Protein AF-A0A661HUB1-F1 (afdb_monomer_lite)

Structure (mmCIF, N/CA/C/O backbone):
data_AF-A0A661HUB1-F1
#
_entry.id   AF-A0A661HUB1-F1
#
loop_
_atom_site.group_PDB
_atom_site.id
_atom_site.type_symbol
_atom_site.label_atom_id
_atom_site.label_alt_id
_atom_site.label_comp_id
_atom_site.label_asym_id
_atom_site.label_entity_id
_atom_site.label_seq_id
_atom_site.pdbx_PDB_ins_code
_atom_site.Cartn_x
_atom_site.Cartn_y
_atom_site.Cartn_z
_atom_site.occupancy
_atom_site.B_iso_or_equiv
_atom_site.auth_seq_id
_atom_site.auth_comp_id
_atom_site.auth_asym_id
_atom_site.auth_atom_id
_atom_site.pdbx_PDB_model_num
ATOM 1 N N . MET A 1 1 ? 47.640 15.293 -32.670 1.00 51.94 1 MET A N 1
ATOM 2 C CA . MET A 1 1 ? 46.367 15.152 -31.937 1.00 51.94 1 MET A CA 1
ATOM 3 C C . MET A 1 1 ? 45.343 14.735 -32.969 1.00 51.94 1 MET A C 1
ATOM 5 O O . MET A 1 1 ? 45.153 15.484 -33.918 1.00 51.94 1 MET A O 1
ATOM 9 N N . GLU A 1 2 ? 44.813 13.517 -32.878 1.00 60.69 2 GLU A N 1
ATOM 10 C CA . GLU A 1 2 ? 43.746 13.069 -33.779 1.00 60.69 2 GLU A CA 1
ATOM 11 C C . GLU A 1 2 ? 42.494 13.904 -33.498 1.00 60.69 2 GLU A C 1
ATOM 13 O O . GLU A 1 2 ? 42.004 13.945 -32.371 1.00 60.69 2 GLU A O 1
ATOM 18 N N . ASN A 1 3 ? 42.029 14.636 -34.510 1.00 70.19 3 ASN A N 1
ATOM 19 C CA . ASN A 1 3 ? 40.760 15.345 -34.442 1.00 70.19 3 ASN A CA 1
ATOM 20 C C . ASN A 1 3 ? 39.656 14.318 -34.679 1.00 70.19 3 ASN A C 1
ATOM 22 O O . ASN A 1 3 ? 39.442 13.901 -35.815 1.00 70.19 3 ASN A O 1
ATOM 26 N N . ILE A 1 4 ? 38.980 13.910 -33.607 1.00 78.94 4 ILE A N 1
ATOM 27 C CA . ILE A 1 4 ? 37.770 13.092 -33.706 1.00 78.94 4 ILE A CA 1
ATOM 28 C C . ILE A 1 4 ? 36.726 13.884 -34.502 1.00 78.94 4 ILE A C 1
ATOM 30 O O . ILE A 1 4 ? 36.465 15.057 -34.213 1.00 78.94 4 ILE A O 1
ATOM 34 N N . SER A 1 5 ? 36.147 13.249 -35.521 1.00 88.31 5 SER A N 1
ATOM 35 C CA . SER A 1 5 ? 35.094 13.855 -36.338 1.00 88.31 5 SER A CA 1
ATOM 36 C C . SER A 1 5 ? 33.859 14.145 -35.484 1.00 88.31 5 SER A C 1
ATOM 38 O O . SER A 1 5 ? 33.493 13.366 -34.604 1.00 88.31 5 SER A O 1
ATOM 40 N N . VAL A 1 6 ? 33.151 15.237 -35.783 1.00 84.88 6 VAL A N 1
ATOM 41 C CA . VAL A 1 6 ? 31.856 15.545 -35.149 1.00 84.88 6 VAL A CA 1
ATOM 42 C C . VAL A 1 6 ? 30.890 14.364 -35.284 1.00 84.88 6 VAL A C 1
ATOM 44 O O . VAL A 1 6 ? 30.126 14.087 -34.367 1.00 84.88 6 VAL A O 1
ATOM 47 N N . GLU A 1 7 ? 30.949 13.628 -36.391 1.00 86.00 7 GLU A N 1
ATOM 48 C CA . GLU A 1 7 ? 30.103 12.455 -36.636 1.00 86.00 7 GLU A CA 1
ATOM 49 C C . GLU A 1 7 ? 30.389 11.313 -35.659 1.00 86.00 7 GLU A C 1
ATOM 51 O O . GLU A 1 7 ? 29.473 10.637 -35.192 1.00 86.00 7 GLU A O 1
ATOM 56 N N . GLU A 1 8 ? 31.655 11.142 -35.302 1.00 88.00 8 GLU A N 1
ATOM 57 C CA . GLU A 1 8 ? 32.132 10.103 -34.400 1.00 88.00 8 GLU A CA 1
ATOM 58 C C . GLU A 1 8 ? 31.772 10.448 -32.949 1.00 88.00 8 GLU A C 1
ATOM 60 O O . GLU A 1 8 ? 31.229 9.608 -32.233 1.00 88.00 8 GLU A O 1
ATOM 65 N N . ILE A 1 9 ? 31.893 11.728 -32.570 1.00 88.88 9 ILE A N 1
ATOM 66 C CA . ILE A 1 9 ? 31.362 12.258 -31.300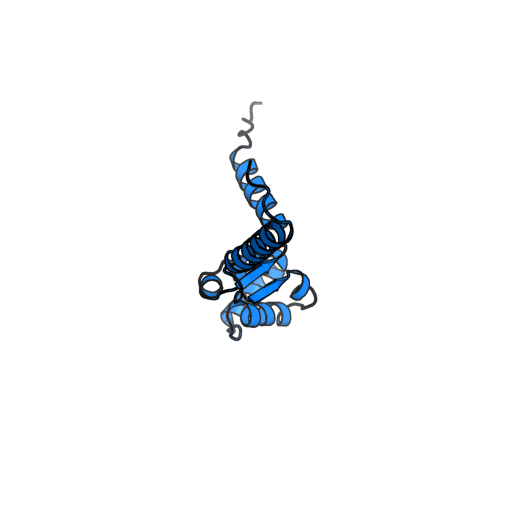 1.00 88.88 9 ILE A CA 1
ATOM 67 C C . ILE A 1 9 ? 29.847 12.033 -31.213 1.00 88.88 9 ILE A C 1
ATOM 69 O O . ILE A 1 9 ? 29.333 11.564 -30.198 1.00 88.88 9 ILE A O 1
ATOM 73 N N . MET A 1 10 ? 29.112 12.348 -32.281 1.00 85.00 10 MET A N 1
ATOM 74 C CA . MET A 1 10 ? 27.656 12.199 -32.316 1.00 85.00 10 MET A CA 1
ATOM 75 C C . MET A 1 10 ? 27.214 10.735 -32.248 1.00 85.00 10 MET A C 1
ATOM 77 O O . MET A 1 10 ? 26.191 10.428 -31.629 1.00 85.00 10 MET A O 1
ATOM 81 N N . SER A 1 11 ? 27.972 9.834 -32.872 1.00 83.50 11 SER A N 1
ATOM 82 C CA . SER A 1 11 ? 27.748 8.392 -32.793 1.00 83.50 11 SER A CA 1
ATOM 83 C C . SER A 1 11 ? 27.962 7.883 -31.367 1.00 83.50 11 SER A C 1
ATOM 85 O O . SER A 1 11 ? 27.096 7.201 -30.815 1.00 83.50 11 SER A O 1
ATOM 87 N N . GLU A 1 12 ? 29.048 8.306 -30.719 1.00 85.62 12 GLU A N 1
ATOM 88 C CA . GLU A 1 12 ? 29.388 7.889 -29.358 1.00 85.62 12 GLU A CA 1
ATOM 89 C C . GLU A 1 12 ? 28.375 8.396 -28.322 1.00 85.62 12 GLU A C 1
ATOM 91 O O . GLU A 1 12 ? 27.956 7.659 -27.423 1.00 85.62 12 GLU A O 1
ATOM 96 N N . ILE A 1 13 ? 27.885 9.629 -28.493 1.00 84.62 13 ILE A N 1
ATOM 97 C CA . ILE A 1 13 ? 26.809 10.193 -27.669 1.00 84.62 13 ILE A CA 1
ATOM 98 C C . ILE A 1 13 ? 25.513 9.396 -27.856 1.00 84.62 13 ILE A C 1
ATOM 100 O O . ILE A 1 13 ? 24.877 9.019 -26.869 1.00 84.62 13 ILE A O 1
ATOM 104 N N . LYS A 1 14 ? 25.113 9.098 -29.101 1.00 78.69 14 LYS A N 1
ATOM 105 C CA . LYS A 1 14 ? 23.905 8.299 -29.376 1.00 78.69 14 LYS A CA 1
ATOM 106 C C . LYS A 1 14 ? 23.993 6.904 -28.760 1.00 78.69 14 LYS A C 1
ATOM 108 O O . LYS A 1 14 ? 23.020 6.451 -28.155 1.00 78.69 14 LYS A O 1
ATOM 113 N N . ASN A 1 15 ? 25.146 6.248 -28.873 1.00 76.88 15 ASN A N 1
ATOM 114 C CA . ASN A 1 15 ? 25.378 4.927 -28.292 1.00 76.88 15 ASN A CA 1
ATOM 115 C C . ASN A 1 15 ? 25.358 4.974 -26.761 1.00 76.88 15 ASN A C 1
ATOM 117 O O . ASN A 1 15 ? 24.715 4.137 -26.134 1.00 76.88 15 ASN A O 1
ATOM 121 N N . SER A 1 16 ? 25.958 5.997 -26.154 1.00 72.19 16 SER A N 1
ATOM 122 C CA . SER A 1 16 ? 25.942 6.192 -24.700 1.00 72.19 16 SER A CA 1
ATOM 123 C C . SER A 1 16 ? 24.533 6.453 -24.153 1.00 72.19 16 SER A C 1
ATOM 125 O O . SER A 1 16 ? 24.163 5.902 -23.119 1.00 72.19 16 SER A O 1
ATOM 127 N N . ILE A 1 17 ? 23.707 7.240 -24.856 1.00 71.00 17 ILE A N 1
ATOM 128 C CA . ILE A 1 17 ? 22.299 7.480 -24.487 1.00 71.00 17 ILE A CA 1
ATOM 129 C C . ILE A 1 17 ? 21.468 6.195 -24.613 1.00 71.00 17 ILE A C 1
ATOM 131 O O . ILE A 1 17 ? 20.649 5.897 -23.737 1.00 71.00 17 ILE A O 1
ATOM 135 N N . ARG A 1 18 ? 21.689 5.414 -25.677 1.00 63.56 18 ARG A N 1
ATOM 136 C CA . ARG A 1 18 ? 21.031 4.117 -25.886 1.00 63.56 18 ARG A CA 1
ATOM 137 C C . ARG A 1 18 ? 21.399 3.124 -24.779 1.00 63.56 18 ARG A C 1
ATOM 139 O O . ARG A 1 18 ? 20.505 2.587 -24.136 1.00 63.56 18 ARG A O 1
ATOM 146 N N . ASN A 1 19 ? 22.687 2.988 -24.476 1.00 60.03 19 ASN A N 1
ATOM 147 C CA . ASN A 1 19 ? 23.187 2.105 -23.421 1.00 60.03 19 ASN A CA 1
ATOM 148 C C . ASN A 1 19 ? 22.739 2.553 -22.016 1.00 60.03 19 ASN A C 1
ATOM 150 O O . ASN A 1 19 ? 22.462 1.714 -21.164 1.00 60.03 19 ASN A O 1
ATOM 154 N N . ASN A 1 20 ? 22.593 3.859 -21.761 1.00 55.59 20 ASN A N 1
ATOM 155 C CA . ASN A 1 20 ? 21.994 4.354 -20.514 1.00 55.59 20 ASN A CA 1
ATOM 156 C C . ASN A 1 20 ? 20.487 4.084 -20.425 1.00 55.59 20 ASN A C 1
ATOM 158 O O . ASN A 1 20 ? 19.986 3.833 -19.333 1.00 55.59 20 ASN A O 1
ATOM 162 N N . SER A 1 21 ? 19.770 4.083 -21.551 1.00 52.34 21 SER A N 1
ATOM 163 C CA . SER A 1 21 ? 18.360 3.664 -21.592 1.00 52.34 21 SER A CA 1
ATOM 164 C C . SER A 1 21 ? 18.192 2.162 -21.335 1.00 52.34 21 SER A C 1
ATOM 166 O O . SER A 1 21 ? 17.146 1.748 -20.840 1.00 52.34 21 SER A O 1
ATOM 168 N N . ASP A 1 22 ? 19.218 1.360 -21.631 1.00 48.97 22 ASP A N 1
ATOM 169 C CA . ASP A 1 22 ? 19.262 -0.075 -21.332 1.00 48.97 22 ASP A CA 1
ATOM 170 C C . ASP A 1 22 ? 19.774 -0.369 -19.904 1.00 48.97 22 ASP A C 1
ATOM 172 O O . ASP A 1 22 ? 19.364 -1.364 -19.316 1.00 48.97 22 ASP A O 1
ATOM 176 N N . ASN A 1 23 ? 20.558 0.529 -19.283 1.00 47.19 23 ASN A N 1
ATOM 177 C CA . ASN A 1 23 ? 20.873 0.503 -17.839 1.00 47.19 23 ASN A CA 1
ATOM 178 C C . ASN A 1 23 ? 19.720 0.993 -16.942 1.00 47.19 23 ASN A C 1
ATOM 180 O O . ASN A 1 23 ? 19.758 0.799 -15.726 1.00 47.19 23 ASN A O 1
ATOM 184 N N . ILE A 1 24 ? 18.653 1.559 -17.517 1.00 52.22 24 ILE A N 1
ATOM 185 C CA . ILE A 1 24 ? 17.342 1.634 -16.860 1.00 52.22 24 ILE A CA 1
ATOM 186 C C . ILE A 1 24 ? 16.661 0.275 -17.069 1.00 52.22 24 ILE A C 1
ATOM 188 O O . ILE A 1 24 ? 15.679 0.134 -17.799 1.00 52.22 24 ILE A O 1
ATOM 192 N N . VAL A 1 25 ? 17.226 -0.762 -16.446 1.00 46.78 25 VAL A N 1
ATOM 193 C CA . VAL A 1 25 ? 16.629 -2.099 -16.362 1.00 46.78 25 VAL A CA 1
ATOM 194 C C . VAL A 1 25 ? 15.434 -2.015 -15.415 1.00 46.78 25 VAL A C 1
ATOM 196 O O . VAL A 1 25 ? 15.513 -2.376 -14.245 1.00 46.78 25 VAL A O 1
ATOM 199 N N . ASP A 1 26 ? 14.341 -1.435 -15.900 1.00 53.72 26 ASP A N 1
ATOM 200 C CA . ASP A 1 26 ? 13.050 -1.456 -15.212 1.00 53.72 26 ASP A CA 1
ATOM 201 C C . ASP A 1 26 ? 11.867 -1.277 -16.173 1.00 53.72 26 ASP A C 1
ATOM 203 O O . ASP A 1 26 ? 10.806 -0.788 -15.791 1.00 53.72 26 ASP A O 1
ATOM 207 N N . LYS A 1 27 ? 12.043 -1.651 -17.449 1.00 53.00 27 LYS A N 1
ATOM 208 C CA . LYS A 1 27 ? 11.024 -1.478 -18.503 1.00 53.00 27 LYS A CA 1
ATOM 209 C C . LYS A 1 27 ? 9.718 -2.250 -18.253 1.00 53.00 27 LYS A C 1
ATOM 211 O O . LYS A 1 27 ? 8.738 -1.971 -18.932 1.00 53.00 27 LYS A O 1
ATOM 216 N N . GLU A 1 28 ? 9.681 -3.170 -17.288 1.00 62.69 28 GLU A N 1
ATOM 217 C CA . GLU A 1 28 ? 8.510 -4.011 -16.993 1.00 62.69 28 GLU A CA 1
ATOM 218 C C . GLU A 1 28 ? 7.880 -3.768 -15.613 1.00 62.69 28 GLU A C 1
ATOM 220 O O . GLU A 1 28 ? 6.912 -4.446 -15.264 1.00 62.69 28 GLU A O 1
ATOM 225 N N . ARG A 1 29 ? 8.391 -2.830 -14.799 1.00 71.62 29 ARG A N 1
ATOM 226 C CA . ARG A 1 29 ? 7.720 -2.523 -13.528 1.00 71.62 29 ARG A CA 1
ATOM 227 C C . ARG A 1 29 ? 6.422 -1.781 -13.783 1.00 71.62 29 ARG A C 1
ATOM 229 O O . ARG A 1 29 ? 6.414 -0.728 -14.419 1.00 71.62 29 ARG A O 1
ATOM 236 N N . ILE A 1 30 ? 5.334 -2.300 -13.221 1.00 82.50 30 ILE A N 1
ATOM 237 C CA . ILE A 1 30 ? 4.063 -1.582 -13.223 1.00 82.50 30 ILE A CA 1
ATOM 238 C C . ILE A 1 30 ? 4.214 -0.397 -12.278 1.00 82.50 30 ILE A C 1
ATOM 240 O O . ILE A 1 30 ? 4.524 -0.557 -11.093 1.00 82.50 30 ILE A O 1
ATOM 244 N N . LEU A 1 31 ? 4.034 0.793 -12.834 1.00 85.62 31 LEU A N 1
ATOM 245 C CA . LEU A 1 31 ? 4.207 2.047 -12.134 1.00 85.62 31 LEU A CA 1
ATOM 246 C C . LEU A 1 31 ? 2.853 2.535 -11.640 1.00 85.62 31 LEU A C 1
ATOM 248 O O . LEU A 1 31 ? 1.960 2.772 -12.448 1.00 85.62 31 LEU A O 1
ATOM 252 N N . TYR A 1 32 ? 2.738 2.721 -10.331 1.00 88.75 32 TYR A N 1
ATOM 253 C CA . TYR A 1 32 ? 1.584 3.370 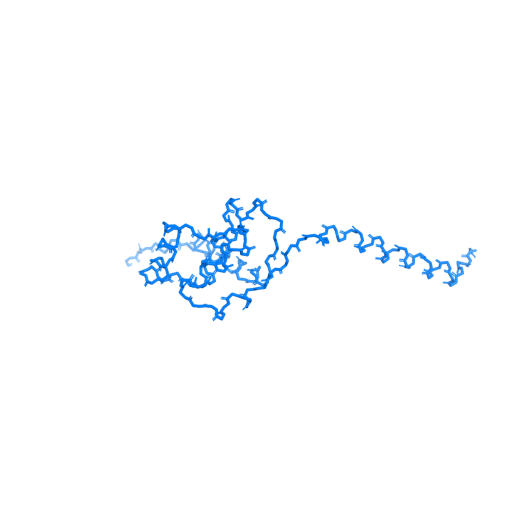-9.727 1.00 88.75 32 TYR A CA 1
ATOM 254 C C . TYR A 1 32 ? 1.994 4.660 -9.044 1.00 88.75 32 TYR A C 1
ATOM 256 O O . TYR A 1 32 ? 3.110 4.810 -8.531 1.00 88.75 32 TYR A O 1
ATOM 264 N N . HIS A 1 33 ? 1.061 5.589 -9.009 1.00 88.38 33 HIS A N 1
ATOM 265 C CA . HIS A 1 33 ? 1.162 6.839 -8.305 1.00 88.38 33 HIS A CA 1
ATOM 266 C C . HIS A 1 33 ? 0.180 6.845 -7.128 1.00 88.38 33 HIS A C 1
ATOM 268 O O . HIS A 1 33 ? -0.889 6.255 -7.196 1.00 88.38 33 HIS A O 1
ATOM 274 N N . ILE A 1 34 ? 0.527 7.493 -6.010 1.00 87.12 34 ILE A N 1
ATOM 275 C CA . ILE A 1 34 ? -0.352 7.487 -4.823 1.00 87.12 34 ILE A CA 1
ATOM 276 C C . ILE A 1 34 ? -1.731 8.073 -5.109 1.00 87.12 34 ILE A C 1
ATOM 278 O O . ILE A 1 34 ? -2.726 7.528 -4.643 1.00 87.12 34 ILE A O 1
ATOM 282 N N . ASP A 1 35 ? -1.766 9.126 -5.922 1.00 88.31 35 ASP A N 1
ATOM 283 C CA . ASP A 1 35 ? -2.996 9.805 -6.322 1.00 88.31 35 ASP A CA 1
ATOM 284 C C . ASP A 1 35 ? -3.935 8.880 -7.125 1.00 88.31 35 ASP A C 1
ATOM 286 O O . ASP A 1 35 ? -5.140 9.080 -7.046 1.00 88.31 35 ASP A O 1
ATOM 290 N N . ASP A 1 36 ? -3.431 7.809 -7.762 1.00 89.62 36 ASP A N 1
ATOM 291 C CA . ASP A 1 36 ? -4.260 6.818 -8.478 1.00 89.62 36 ASP A CA 1
ATOM 292 C C . ASP A 1 36 ? -5.262 6.109 -7.551 1.00 89.62 36 ASP A C 1
ATOM 294 O O . ASP A 1 36 ? -6.224 5.506 -8.019 1.00 89.62 36 ASP A O 1
ATOM 298 N N . PHE A 1 37 ? -5.030 6.161 -6.234 1.00 92.56 37 PHE A N 1
ATOM 299 C CA . PHE A 1 37 ? -5.859 5.494 -5.234 1.00 92.56 37 PHE A CA 1
ATOM 300 C C . PHE A 1 37 ? -6.642 6.454 -4.338 1.00 92.56 37 PHE A C 1
ATOM 302 O O . PHE A 1 37 ? -7.502 6.005 -3.588 1.00 92.56 37 PHE A O 1
ATOM 309 N N . LEU A 1 38 ? -6.336 7.755 -4.339 1.00 90.12 38 LEU A N 1
ATOM 310 C CA . LEU A 1 38 ? -6.894 8.667 -3.332 1.00 90.12 38 LEU A CA 1
ATOM 311 C C . LEU A 1 38 ? -8.363 9.023 -3.577 1.00 90.12 38 LEU A C 1
ATOM 313 O O . LEU A 1 38 ? -9.040 9.369 -2.607 1.00 90.12 38 LEU A O 1
ATOM 317 N N . ASP A 1 39 ? -8.833 8.886 -4.817 1.00 91.94 39 ASP A N 1
ATOM 318 C CA . ASP A 1 39 ? -10.214 9.173 -5.222 1.00 91.94 39 ASP A CA 1
ATOM 319 C C . ASP A 1 39 ? -11.199 8.048 -4.859 1.00 91.94 39 ASP A C 1
ATOM 321 O O . ASP A 1 39 ? -12.404 8.283 -4.799 1.00 91.94 39 ASP A O 1
ATOM 325 N N . TYR A 1 40 ? -10.707 6.834 -4.591 1.00 94.31 40 TYR A N 1
ATOM 326 C CA . TYR A 1 40 ? -11.545 5.727 -4.128 1.00 94.31 40 TYR A CA 1
ATOM 327 C C . TYR A 1 40 ? -11.797 5.828 -2.630 1.00 94.31 40 TYR A C 1
ATOM 329 O O . TYR A 1 40 ? -10.887 6.175 -1.878 1.00 94.31 40 TYR A O 1
ATOM 337 N N . GLU A 1 41 ? -12.988 5.442 -2.182 1.00 92.75 41 GLU A N 1
ATOM 338 C CA . GLU A 1 41 ? -13.370 5.442 -0.766 1.00 92.75 41 GLU A CA 1
ATOM 339 C C . GLU A 1 41 ? -13.574 4.024 -0.221 1.00 92.75 41 GLU A C 1
ATOM 341 O O . GLU A 1 41 ? -13.810 3.078 -0.976 1.00 92.75 41 GLU A O 1
ATOM 346 N N . ASP A 1 42 ? -13.449 3.899 1.102 1.00 92.44 42 ASP A N 1
ATOM 347 C CA . ASP A 1 42 ? -13.806 2.724 1.900 1.00 92.44 42 ASP A CA 1
ATOM 348 C C . ASP A 1 42 ? -13.428 1.377 1.252 1.00 92.44 42 ASP A C 1
ATOM 350 O O . ASP A 1 42 ? -12.252 1.037 1.107 1.00 92.44 42 ASP A O 1
ATOM 354 N N . GLU A 1 43 ? -14.430 0.580 0.881 1.00 95.19 43 GLU A N 1
ATOM 355 C CA . GLU A 1 43 ? -14.259 -0.772 0.360 1.00 95.19 43 GLU A CA 1
ATOM 356 C C . GLU A 1 43 ? -13.615 -0.781 -1.030 1.00 95.19 43 GLU A C 1
ATOM 358 O O . GLU A 1 43 ? -12.737 -1.600 -1.318 1.00 95.19 43 GLU A O 1
ATOM 363 N N . GLU A 1 44 ? -14.035 0.148 -1.890 1.00 95.81 44 GLU A N 1
ATOM 364 C CA . GLU A 1 44 ? -13.523 0.270 -3.252 1.00 95.81 44 GLU A CA 1
ATOM 365 C C . GLU A 1 44 ? -12.032 0.600 -3.226 1.00 95.81 44 GLU A C 1
ATOM 367 O O . GLU A 1 44 ? -11.244 -0.014 -3.944 1.00 95.81 44 GLU A O 1
ATOM 372 N N . PHE A 1 45 ? -11.623 1.479 -2.313 1.00 96.50 45 PHE A N 1
ATOM 373 C CA . PHE A 1 45 ? -10.223 1.809 -2.087 1.00 96.50 45 PHE A CA 1
ATOM 374 C C . PHE A 1 45 ? -9.367 0.573 -1.780 1.00 96.50 45 PHE A C 1
ATOM 376 O O . PHE A 1 45 ? -8.332 0.359 -2.416 1.00 96.50 45 PHE A O 1
ATOM 383 N N . ILE A 1 46 ? -9.805 -0.277 -0.847 1.00 96.19 46 ILE A N 1
ATOM 384 C CA . ILE A 1 46 ? -9.064 -1.493 -0.485 1.00 96.19 46 ILE A CA 1
ATOM 385 C C . ILE A 1 46 ? -9.027 -2.479 -1.652 1.00 96.19 46 ILE A C 1
ATOM 387 O O . ILE A 1 46 ? -7.958 -2.996 -1.986 1.00 96.19 46 ILE A O 1
ATOM 391 N N . ARG A 1 47 ? -10.165 -2.705 -2.318 1.00 96.56 47 ARG A N 1
ATOM 392 C CA . ARG A 1 47 ? -10.246 -3.600 -3.481 1.00 96.56 47 ARG A CA 1
ATOM 393 C C . ARG A 1 47 ? -9.288 -3.166 -4.589 1.00 96.56 47 ARG A C 1
ATOM 395 O O . ARG A 1 47 ? -8.559 -4.003 -5.119 1.00 96.56 47 ARG A O 1
ATOM 402 N N . GLN A 1 48 ? -9.224 -1.869 -4.895 1.00 96.25 48 GLN A N 1
ATOM 403 C CA . GLN A 1 48 ? -8.327 -1.349 -5.930 1.00 96.25 48 GLN A CA 1
ATOM 404 C C . GLN A 1 48 ? -6.851 -1.546 -5.591 1.00 96.25 48 GLN A C 1
ATOM 406 O O . GLN A 1 48 ? -6.050 -1.832 -6.485 1.00 96.25 48 GLN A O 1
ATOM 411 N N . ILE A 1 49 ? -6.479 -1.473 -4.311 1.00 95.12 49 ILE A N 1
ATOM 412 C CA . ILE A 1 49 ? -5.112 -1.777 -3.879 1.00 95.12 49 ILE A CA 1
ATOM 413 C C . ILE A 1 49 ? -4.791 -3.261 -4.084 1.00 95.12 49 ILE A C 1
ATOM 415 O O . ILE A 1 49 ? -3.749 -3.575 -4.663 1.00 95.12 49 ILE A O 1
ATOM 419 N N . TYR A 1 50 ? -5.673 -4.172 -3.663 1.00 96.00 50 TYR A N 1
ATOM 420 C CA . TYR A 1 50 ? -5.474 -5.616 -3.848 1.00 96.00 50 TYR A CA 1
ATOM 421 C C . TYR A 1 50 ? -5.348 -5.977 -5.333 1.00 96.00 50 TYR A C 1
ATOM 423 O O . TYR A 1 50 ? -4.383 -6.631 -5.738 1.00 96.00 50 TYR A O 1
ATOM 431 N N . PHE A 1 51 ? -6.233 -5.452 -6.181 1.00 94.81 51 PHE A N 1
ATOM 432 C CA . PHE A 1 51 ? -6.136 -5.662 -7.624 1.00 94.81 51 PHE A CA 1
ATOM 433 C C . PHE A 1 51 ? -4.840 -5.110 -8.211 1.00 94.81 51 PHE A C 1
ATOM 435 O O . PHE A 1 51 ? -4.187 -5.759 -9.033 1.00 94.81 51 PHE A O 1
ATOM 442 N N . SER A 1 52 ? -4.437 -3.917 -7.786 1.00 92.25 52 SER A N 1
ATOM 443 C CA . SER A 1 52 ? -3.281 -3.237 -8.359 1.00 92.25 52 SER A CA 1
ATOM 444 C C . SER A 1 52 ? -1.962 -3.871 -7.928 1.00 92.25 52 SER A C 1
ATOM 446 O O . SER A 1 52 ? -1.088 -4.082 -8.780 1.00 92.25 52 SER A O 1
ATOM 448 N N . PHE A 1 53 ? -1.821 -4.183 -6.637 1.00 93.44 53 PHE A N 1
ATOM 449 C CA . PHE A 1 53 ? -0.565 -4.627 -6.027 1.00 93.44 53 PHE A CA 1
ATOM 450 C C . PHE A 1 53 ? -0.430 -6.147 -5.970 1.00 93.44 53 PHE A C 1
ATOM 452 O O . PHE A 1 53 ? 0.680 -6.640 -6.131 1.00 93.44 53 PHE A O 1
ATOM 459 N N . MET A 1 54 ? -1.535 -6.870 -5.770 1.00 92.38 54 MET A N 1
ATOM 460 C CA . MET A 1 54 ? -1.559 -8.324 -5.536 1.00 92.38 54 MET A CA 1
ATOM 461 C C . MET A 1 54 ? -2.214 -9.107 -6.685 1.00 92.38 54 MET A C 1
ATOM 463 O O . MET A 1 54 ? -2.234 -10.333 -6.681 1.00 92.38 54 MET A O 1
ATOM 467 N N . LYS A 1 55 ? -2.755 -8.407 -7.695 1.00 91.62 55 LYS A N 1
ATOM 468 C CA . LYS A 1 55 ? -3.349 -9.001 -8.910 1.00 91.62 55 LYS A CA 1
ATOM 469 C C . LYS A 1 55 ? -4.496 -9.980 -8.631 1.00 91.62 55 LYS A C 1
ATOM 471 O O . LYS A 1 55 ? -4.734 -10.897 -9.416 1.00 91.62 55 LYS A O 1
ATOM 476 N N . ARG A 1 56 ? -5.235 -9.748 -7.546 1.00 94.31 56 ARG A N 1
ATOM 477 C CA . ARG A 1 56 ? -6.414 -10.522 -7.141 1.00 94.31 56 ARG A CA 1
ATOM 478 C C . ARG A 1 56 ? -7.425 -9.653 -6.399 1.00 94.31 56 ARG A C 1
ATOM 480 O O . ARG A 1 56 ? -7.108 -8.531 -6.014 1.00 94.31 56 ARG A O 1
ATOM 487 N N . GLU A 1 57 ? -8.611 -10.202 -6.161 1.00 94.06 57 GLU A N 1
ATOM 488 C CA . GLU A 1 57 ? -9.578 -9.613 -5.233 1.00 94.06 57 GLU A CA 1
ATOM 489 C C . GLU A 1 57 ? -9.121 -9.733 -3.775 1.00 94.06 57 GLU A C 1
ATOM 491 O O . GLU A 1 57 ? -8.434 -10.689 -3.387 1.00 94.06 57 GLU A O 1
ATOM 496 N N . ALA A 1 58 ? -9.541 -8.755 -2.970 1.00 93.44 58 ALA A N 1
ATOM 497 C CA . ALA A 1 58 ? -9.475 -8.857 -1.522 1.00 93.44 58 ALA A CA 1
ATOM 498 C C . ALA A 1 58 ? -10.428 -9.962 -1.054 1.00 93.44 58 ALA A C 1
ATOM 500 O O . ALA A 1 58 ? -11.592 -10.006 -1.454 1.00 93.44 58 ALA A O 1
ATOM 501 N N . ASP A 1 59 ? -9.928 -10.849 -0.203 1.00 94.56 59 ASP A N 1
ATOM 502 C CA . ASP A 1 59 ? -10.786 -11.755 0.552 1.00 94.56 59 ASP A CA 1
ATOM 503 C C . ASP A 1 59 ? -11.551 -10.985 1.644 1.00 94.56 59 ASP A C 1
ATOM 505 O O . ASP A 1 59 ? -11.217 -9.845 1.982 1.00 94.56 59 ASP A O 1
ATOM 509 N N . ALA A 1 60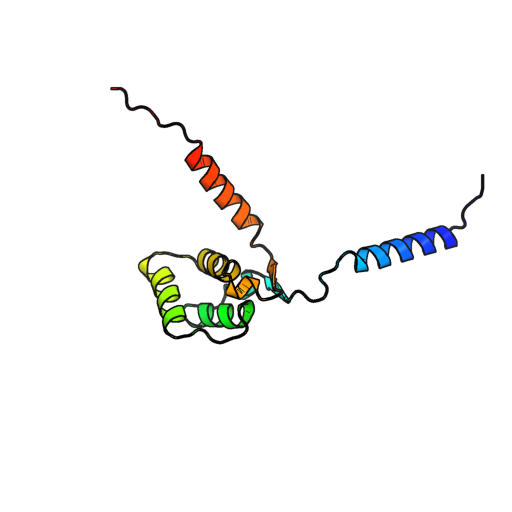 ? -12.614 -11.603 2.168 1.00 94.50 60 ALA A N 1
ATOM 510 C CA . ALA A 1 60 ? -13.498 -10.968 3.145 1.00 94.50 60 ALA A CA 1
ATOM 511 C C . ALA A 1 60 ? -12.743 -10.534 4.413 1.00 94.50 60 ALA A C 1
ATOM 513 O O . ALA A 1 60 ? -12.922 -9.408 4.875 1.00 94.50 60 ALA A O 1
ATOM 514 N N . ASP A 1 61 ? -11.852 -11.390 4.918 1.00 94.62 61 ASP A N 1
ATOM 515 C CA . ASP A 1 61 ? -11.088 -11.137 6.141 1.00 94.62 61 ASP A CA 1
ATOM 516 C C . ASP A 1 61 ? -10.104 -9.970 5.961 1.00 94.62 61 ASP A C 1
ATOM 518 O O . ASP A 1 61 ? -9.996 -9.089 6.818 1.00 94.62 61 ASP A O 1
ATOM 522 N N . GLY A 1 62 ? -9.385 -9.934 4.837 1.00 91.12 62 GLY A N 1
ATOM 523 C CA . GLY A 1 62 ? -8.459 -8.859 4.498 1.00 91.12 62 GLY A CA 1
ATOM 524 C C . GLY A 1 62 ? -9.182 -7.527 4.335 1.00 91.12 62 GLY A C 1
ATOM 525 O O . GLY A 1 62 ? -8.737 -6.507 4.868 1.00 91.12 62 GLY A O 1
ATOM 526 N N . LEU A 1 63 ? -10.326 -7.541 3.654 1.00 94.62 63 LEU A N 1
ATOM 527 C CA . LEU A 1 63 ? -11.161 -6.365 3.454 1.00 94.62 63 LEU A CA 1
ATOM 528 C C . LEU A 1 63 ? -11.669 -5.796 4.787 1.00 94.62 63 LEU A C 1
ATOM 530 O O . LEU A 1 63 ? -11.434 -4.622 5.079 1.00 94.62 63 LEU A O 1
ATOM 534 N N . GLU A 1 64 ? -12.282 -6.638 5.623 1.00 94.88 64 GLU A N 1
ATOM 535 C CA . GLU A 1 64 ? -12.798 -6.250 6.940 1.00 94.88 64 GLU A CA 1
ATOM 536 C C . GLU A 1 64 ? -11.679 -5.721 7.847 1.00 94.88 64 GLU A C 1
ATOM 538 O O . GLU A 1 64 ? -11.823 -4.675 8.486 1.00 94.88 64 GLU A O 1
ATOM 543 N N . CYS A 1 65 ? -10.525 -6.392 7.863 1.00 93.69 65 CYS A N 1
ATOM 544 C CA . CYS A 1 65 ? -9.382 -5.981 8.670 1.00 93.69 65 CYS A CA 1
ATOM 545 C C . CYS A 1 65 ? -8.905 -4.566 8.310 1.00 93.69 65 CYS A C 1
ATOM 547 O O . CYS A 1 65 ? -8.681 -3.734 9.198 1.00 93.69 65 CYS A O 1
ATOM 549 N N . HIS A 1 66 ? -8.748 -4.263 7.017 1.00 93.56 66 HIS A N 1
ATOM 550 C CA . HIS A 1 66 ? -8.267 -2.952 6.586 1.00 93.56 66 HIS A CA 1
ATOM 551 C C . HIS A 1 66 ? -9.305 -1.846 6.776 1.00 93.56 66 HIS A C 1
ATOM 553 O O . HIS A 1 66 ? -8.930 -0.771 7.250 1.00 93.56 66 HIS A O 1
ATOM 559 N N . LEU A 1 67 ? -10.584 -2.120 6.502 1.00 94.19 67 LEU A N 1
ATOM 560 C CA . LEU A 1 67 ? -11.677 -1.183 6.775 1.00 94.19 67 LEU A CA 1
ATOM 561 C C . LEU A 1 67 ? -11.753 -0.839 8.265 1.00 94.19 67 LEU A C 1
ATOM 563 O O . LEU A 1 67 ? -11.674 0.330 8.638 1.00 94.19 67 LEU A O 1
ATOM 567 N N . SER A 1 68 ? -11.754 -1.853 9.135 1.00 92.88 68 SER A N 1
ATOM 568 C CA . SER A 1 68 ? -11.773 -1.657 10.588 1.00 92.88 68 SER A CA 1
ATOM 569 C C . SER A 1 68 ? -10.573 -0.838 11.080 1.00 92.88 68 SER A C 1
ATOM 571 O O . SER A 1 68 ? -10.706 0.024 11.953 1.00 92.88 68 SER A O 1
ATOM 573 N N . ASN A 1 69 ? -9.384 -1.051 10.509 1.00 90.12 69 ASN A N 1
ATOM 574 C CA . ASN A 1 69 ? -8.203 -0.263 10.862 1.00 90.12 69 ASN A CA 1
ATOM 575 C C . ASN A 1 69 ? -8.338 1.215 10.451 1.00 90.12 69 ASN A C 1
ATOM 577 O O . ASN A 1 69 ? -7.875 2.088 11.190 1.00 90.12 69 ASN A O 1
ATOM 581 N N . MET A 1 70 ? -8.962 1.504 9.308 1.00 91.56 70 MET A N 1
ATOM 582 C CA . MET A 1 70 ? -9.194 2.878 8.851 1.00 91.56 70 MET A CA 1
ATOM 583 C C . MET A 1 70 ? -10.258 3.583 9.697 1.00 91.56 70 MET A C 1
ATOM 585 O O . MET A 1 70 ? -10.020 4.689 10.176 1.00 91.56 70 MET A O 1
ATOM 589 N N . GLU A 1 71 ? -11.377 2.915 9.970 1.00 90.12 71 GLU A N 1
ATOM 590 C CA . GLU A 1 71 ? -12.502 3.490 10.715 1.00 90.12 71 GLU A CA 1
ATOM 591 C C . GLU A 1 71 ? -12.225 3.618 12.217 1.00 90.12 71 GLU A C 1
ATOM 593 O O . GLU A 1 71 ? -12.461 4.661 12.824 1.00 90.12 71 GLU A O 1
ATOM 598 N N . SER A 1 72 ? -11.722 2.548 12.838 1.00 83.62 72 SER A N 1
ATOM 599 C CA . SER A 1 72 ? -11.660 2.440 14.302 1.00 83.62 72 SER A CA 1
ATOM 600 C C . SER A 1 72 ? -10.289 2.772 14.875 1.00 83.62 72 SER A C 1
ATOM 602 O O . SER A 1 72 ? -10.181 3.184 16.030 1.00 83.62 72 SER A O 1
ATOM 604 N N . LYS A 1 73 ? -9.220 2.576 14.094 1.00 82.19 73 LYS A N 1
ATOM 605 C CA . LYS A 1 73 ? -7.835 2.793 14.549 1.00 82.19 73 LYS A CA 1
ATOM 606 C C . LYS A 1 73 ? -7.191 4.030 13.921 1.00 82.19 73 LYS A C 1
ATOM 608 O O . LYS A 1 73 ? -6.036 4.323 14.227 1.00 82.19 73 LYS A O 1
ATOM 613 N N . GLY A 1 74 ? -7.935 4.761 13.087 1.00 84.50 74 GLY A N 1
ATOM 614 C CA . GLY A 1 74 ? -7.510 6.024 12.487 1.00 84.50 74 GLY A CA 1
ATOM 615 C C . GLY A 1 74 ? -6.399 5.883 11.446 1.00 84.50 74 GLY A C 1
ATOM 616 O O . GLY A 1 74 ? -5.661 6.842 11.222 1.00 84.50 74 GLY A O 1
ATOM 617 N N . ALA A 1 75 ? -6.237 4.704 10.836 1.00 88.00 75 ALA A N 1
ATOM 618 C CA . ALA A 1 75 ? -5.273 4.529 9.754 1.00 88.00 75 ALA A CA 1
ATOM 619 C C . ALA A 1 75 ? -5.688 5.371 8.538 1.00 88.0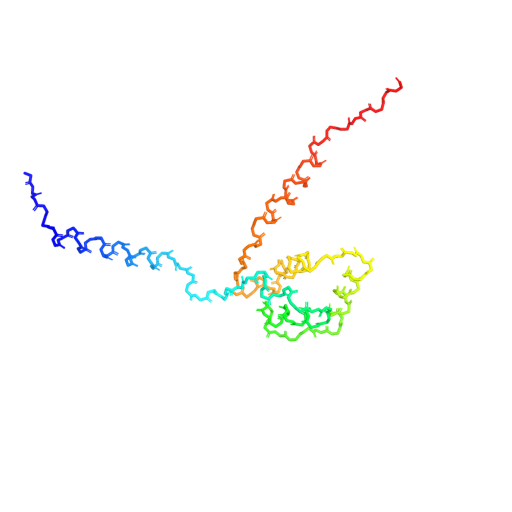0 75 ALA A C 1
ATOM 621 O O . ALA A 1 75 ? -6.823 5.288 8.070 1.00 88.00 75 ALA A O 1
ATOM 622 N N . SER A 1 76 ? -4.771 6.175 7.997 1.00 90.88 76 SER A N 1
ATOM 623 C CA . SER A 1 76 ? -5.059 6.940 6.782 1.00 90.88 76 SER A CA 1
ATOM 624 C C . SER A 1 76 ? -4.946 6.064 5.529 1.00 90.88 76 SER A C 1
ATOM 626 O O . SER A 1 76 ? -4.219 5.069 5.521 1.00 90.88 76 SER A O 1
ATOM 628 N N . LYS A 1 77 ? -5.556 6.487 4.409 1.00 91.94 77 LYS A N 1
ATOM 629 C CA . LYS A 1 77 ? -5.350 5.851 3.089 1.00 91.94 77 LYS A CA 1
ATOM 630 C C . LYS A 1 77 ? -3.861 5.678 2.759 1.00 91.94 77 LYS A C 1
ATOM 632 O O . LYS A 1 77 ? -3.440 4.645 2.248 1.00 91.94 77 LYS A O 1
ATOM 637 N N . LYS A 1 78 ? -3.030 6.667 3.102 1.00 90.38 78 LYS A N 1
ATOM 638 C CA . LYS A 1 78 ? -1.580 6.613 2.858 1.00 90.38 78 LYS A CA 1
ATOM 639 C C . LYS A 1 78 ? -0.889 5.547 3.710 1.00 90.38 78 LYS A C 1
ATOM 641 O O . LYS A 1 78 ? -0.001 4.862 3.203 1.00 90.38 78 LYS A O 1
ATOM 646 N N . ASP A 1 79 ? -1.302 5.385 4.966 1.00 89.56 79 ASP A N 1
ATOM 647 C CA . ASP A 1 79 ? -0.778 4.336 5.847 1.00 89.56 79 ASP A CA 1
ATOM 648 C C . ASP A 1 79 ? -1.169 2.948 5.336 1.00 89.56 79 ASP A C 1
ATOM 650 O O . ASP A 1 79 ? -0.320 2.058 5.271 1.00 89.56 79 ASP A O 1
ATOM 654 N N . THR A 1 80 ? -2.417 2.789 4.890 1.00 92.50 80 THR A N 1
ATOM 655 C CA . THR A 1 80 ? -2.928 1.546 4.302 1.00 92.50 80 THR A CA 1
ATOM 656 C C . THR A 1 80 ? -2.193 1.179 3.011 1.00 92.50 80 THR A C 1
ATOM 658 O O . THR A 1 80 ? -1.697 0.058 2.897 1.00 92.50 80 THR A O 1
ATOM 661 N N . ILE A 1 81 ? -2.020 2.128 2.080 1.00 93.00 81 ILE A N 1
ATOM 662 C CA . ILE A 1 81 ? -1.218 1.941 0.856 1.00 93.00 81 ILE A CA 1
ATOM 663 C C . ILE A 1 81 ? 0.197 1.490 1.211 1.00 93.00 81 ILE A C 1
ATOM 665 O O . ILE A 1 81 ? 0.705 0.535 0.630 1.00 93.00 81 ILE A O 1
ATOM 669 N N . ARG A 1 82 ? 0.840 2.155 2.179 1.00 89.19 82 ARG A N 1
ATOM 670 C CA . ARG A 1 82 ? 2.200 1.814 2.610 1.00 89.19 82 ARG A CA 1
ATOM 671 C C . ARG A 1 82 ? 2.271 0.401 3.186 1.00 89.19 82 ARG A C 1
ATOM 673 O O . ARG A 1 82 ? 3.204 -0.332 2.863 1.00 89.19 82 ARG A O 1
ATOM 680 N N . LEU A 1 83 ? 1.330 0.041 4.055 1.00 91.00 83 LEU A N 1
ATOM 681 C CA . LEU A 1 83 ? 1.276 -1.274 4.686 1.00 91.00 83 LEU A CA 1
ATOM 682 C C . LEU A 1 83 ? 1.128 -2.377 3.632 1.00 91.00 83 LEU A C 1
ATOM 684 O O . LEU A 1 83 ? 1.917 -3.318 3.621 1.00 91.00 83 LEU A O 1
ATOM 688 N N . LEU A 1 84 ? 0.166 -2.222 2.720 1.00 92.94 84 LEU A N 1
ATOM 689 C CA . LEU A 1 84 ? -0.117 -3.195 1.666 1.00 92.94 84 LEU A CA 1
ATOM 690 C C . LEU A 1 84 ? 1.022 -3.285 0.647 1.00 92.94 84 LEU A C 1
ATOM 692 O O . LEU A 1 84 ? 1.439 -4.388 0.308 1.00 92.94 84 LEU A O 1
ATOM 696 N N . TYR A 1 85 ? 1.599 -2.156 0.229 1.00 92.31 85 TYR A N 1
ATOM 697 C CA . TYR A 1 85 ? 2.745 -2.120 -0.689 1.00 92.31 85 TYR A CA 1
ATOM 698 C C . TYR A 1 85 ? 3.988 -2.837 -0.133 1.00 92.31 85 TYR A C 1
ATOM 700 O O . TYR A 1 85 ? 4.768 -3.411 -0.888 1.00 92.31 85 TYR A O 1
ATOM 708 N N . HIS A 1 86 ? 4.183 -2.821 1.189 1.00 88.75 86 HIS A N 1
ATOM 709 C CA . HIS A 1 86 ? 5.302 -3.502 1.848 1.00 88.75 86 HIS A CA 1
ATOM 710 C C . HIS A 1 86 ? 4.982 -4.912 2.352 1.00 88.75 86 HIS A C 1
ATOM 712 O O . HIS A 1 86 ? 5.854 -5.534 2.968 1.00 88.75 86 HIS A O 1
ATOM 718 N N . SER A 1 87 ? 3.777 -5.420 2.096 1.00 91.44 87 SER A N 1
ATOM 719 C CA . SER A 1 87 ? 3.440 -6.812 2.379 1.00 91.44 87 SER A CA 1
ATOM 720 C C . SER A 1 87 ? 4.311 -7.764 1.552 1.00 91.44 87 SER A C 1
ATOM 722 O O . SER A 1 87 ? 4.762 -7.428 0.456 1.00 91.44 87 SER A O 1
ATOM 724 N N . GLU A 1 88 ? 4.554 -8.965 2.076 1.00 90.69 88 GLU A N 1
ATOM 725 C CA . GLU A 1 88 ? 5.287 -10.002 1.337 1.00 90.69 88 GLU A CA 1
ATOM 726 C C . GLU A 1 88 ? 4.575 -10.374 0.032 1.00 90.69 88 GLU A C 1
ATOM 728 O O . GLU A 1 88 ? 5.222 -10.609 -0.986 1.00 90.69 88 GLU A O 1
ATOM 733 N N . GLU A 1 89 ? 3.243 -10.336 0.038 1.00 90.62 89 GLU A N 1
ATOM 734 C CA . GLU A 1 89 ? 2.435 -10.597 -1.144 1.00 90.62 89 GLU A CA 1
ATOM 735 C C . GLU A 1 89 ? 2.672 -9.549 -2.239 1.00 90.62 89 GLU A C 1
ATOM 737 O O . GLU A 1 89 ? 3.041 -9.909 -3.354 1.00 90.62 89 GLU A O 1
ATOM 742 N N . ALA A 1 90 ? 2.588 -8.253 -1.923 1.00 89.50 90 ALA A N 1
ATOM 743 C CA . ALA A 1 90 ? 2.863 -7.193 -2.896 1.00 89.50 90 ALA A CA 1
ATOM 744 C C . ALA A 1 90 ? 4.317 -7.214 -3.402 1.00 89.50 90 ALA A C 1
ATOM 746 O O . ALA A 1 90 ? 4.557 -6.974 -4.584 1.00 89.50 90 ALA A O 1
ATOM 747 N N . LYS A 1 91 ? 5.292 -7.550 -2.542 1.00 89.19 91 LYS A N 1
ATOM 748 C CA . LYS A 1 91 ? 6.710 -7.688 -2.933 1.00 89.19 91 LYS A CA 1
ATOM 749 C C . LYS A 1 91 ? 6.958 -8.817 -3.931 1.00 89.19 91 LYS A C 1
ATOM 751 O O . LYS A 1 91 ? 7.951 -8.763 -4.654 1.00 89.19 91 LYS A O 1
ATOM 756 N N . SER A 1 92 ? 6.089 -9.828 -3.969 1.00 90.75 92 SER A N 1
ATOM 757 C CA . SER A 1 92 ? 6.170 -10.894 -4.972 1.00 90.75 92 SER A CA 1
ATOM 758 C C . SER A 1 92 ? 5.820 -10.404 -6.385 1.00 90.75 92 SER A C 1
ATOM 760 O O . SER A 1 92 ? 6.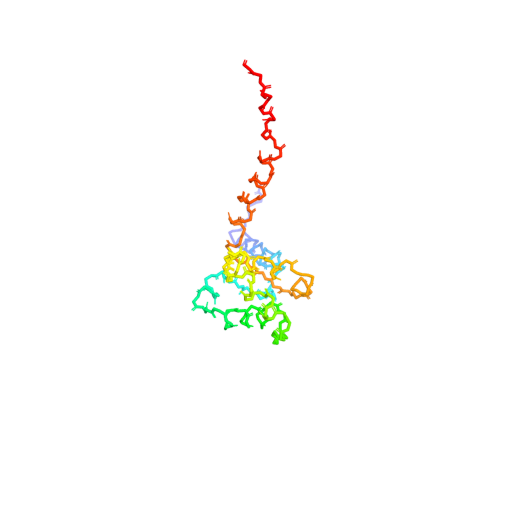133 -11.076 -7.368 1.00 90.75 92 SER A O 1
ATOM 762 N N . HIS A 1 93 ? 5.241 -9.204 -6.501 1.00 87.50 93 HIS A N 1
ATOM 763 C CA . HIS A 1 93 ? 4.921 -8.560 -7.766 1.00 87.50 93 HIS A CA 1
ATOM 764 C C . HIS A 1 93 ? 5.940 -7.471 -8.133 1.00 87.50 93 HIS A C 1
ATOM 766 O O . HIS A 1 93 ? 6.445 -6.726 -7.294 1.00 87.50 93 HIS A O 1
ATOM 772 N N . ASN A 1 94 ? 6.218 -7.335 -9.432 1.00 85.56 94 ASN A N 1
ATOM 773 C CA . ASN A 1 94 ? 7.161 -6.349 -9.963 1.00 85.56 94 ASN A CA 1
ATOM 774 C C . ASN A 1 94 ? 6.504 -4.960 -10.103 1.00 85.56 94 ASN A C 1
ATOM 776 O O . ASN A 1 94 ? 6.278 -4.467 -11.210 1.00 85.56 94 ASN A O 1
ATOM 780 N N . ILE A 1 95 ? 6.145 -4.346 -8.975 1.00 87.81 95 ILE A N 1
ATOM 781 C CA . ILE A 1 95 ? 5.486 -3.033 -8.916 1.00 87.81 95 ILE A CA 1
ATOM 782 C C . ILE A 1 95 ? 6.425 -1.954 -8.370 1.00 87.81 95 ILE A C 1
ATOM 784 O O . ILE A 1 95 ? 7.302 -2.219 -7.547 1.00 87.81 95 ILE A O 1
ATOM 788 N N . ARG A 1 96 ? 6.223 -0.706 -8.799 1.00 84.88 96 ARG A N 1
ATOM 789 C CA . ARG A 1 96 ? 6.922 0.466 -8.263 1.00 84.88 96 ARG A CA 1
ATOM 790 C C . ARG A 1 96 ? 5.928 1.565 -7.919 1.00 84.88 96 ARG A C 1
ATOM 792 O O . ARG A 1 96 ? 5.149 1.986 -8.767 1.00 84.88 96 ARG A O 1
ATOM 799 N N . MET A 1 97 ? 6.015 2.072 -6.692 1.00 84.56 97 MET A N 1
ATOM 800 C CA . MET A 1 97 ? 5.161 3.159 -6.212 1.00 84.56 97 MET A CA 1
ATOM 801 C C . MET A 1 97 ? 5.881 4.513 -6.235 1.00 84.56 97 MET A C 1
ATOM 803 O O . MET A 1 97 ? 6.922 4.691 -5.594 1.00 84.56 97 MET A O 1
ATOM 807 N N . LEU A 1 98 ? 5.317 5.494 -6.940 1.00 80.44 98 LEU A N 1
ATOM 808 C CA . LEU A 1 98 ? 5.801 6.874 -6.969 1.00 80.44 98 LEU A CA 1
ATOM 809 C C . LEU A 1 98 ? 5.219 7.721 -5.833 1.00 80.44 98 LEU A C 1
ATOM 811 O O . LEU A 1 98 ? 4.141 7.454 -5.310 1.00 80.44 98 LEU A O 1
ATOM 815 N N . ARG A 1 99 ? 5.970 8.760 -5.433 1.00 74.62 99 ARG A N 1
ATOM 816 C CA . ARG A 1 99 ? 5.674 9.699 -4.324 1.00 74.62 99 ARG A CA 1
ATOM 817 C C . ARG A 1 99 ? 5.507 9.090 -2.929 1.00 74.62 99 ARG A C 1
ATOM 819 O O . ARG A 1 99 ? 5.411 9.847 -1.966 1.00 74.62 99 ARG A O 1
ATOM 826 N N . LEU A 1 100 ? 5.621 7.772 -2.778 1.00 64.94 100 LEU A N 1
ATOM 827 C CA . LEU A 1 100 ? 5.704 7.130 -1.464 1.00 64.94 100 LEU A CA 1
ATOM 828 C C . LEU A 1 100 ? 7.006 7.515 -0.725 1.00 64.94 100 LEU A C 1
ATOM 830 O O . LEU A 1 100 ? 7.012 7.690 0.490 1.00 64.94 100 LEU A O 1
ATOM 834 N N . TYR A 1 101 ? 8.107 7.722 -1.460 1.00 56.06 101 TYR A N 1
ATOM 835 C CA . TYR A 1 101 ? 9.450 7.940 -0.899 1.00 56.06 101 TYR A CA 1
ATOM 836 C C . TYR A 1 101 ? 9.581 9.222 -0.056 1.00 56.06 101 TYR A C 1
ATOM 838 O O . TYR A 1 101 ? 10.173 9.185 1.020 1.00 56.06 101 TYR A O 1
ATOM 846 N N . ASN A 1 102 ? 8.960 10.332 -0.473 1.00 52.84 102 ASN A N 1
ATOM 847 C CA . ASN A 1 102 ? 9.004 11.591 0.286 1.00 52.84 102 ASN A CA 1
ATOM 848 C C . ASN A 1 102 ? 8.260 11.498 1.633 1.00 52.84 102 ASN A C 1
ATOM 850 O O . ASN A 1 102 ? 8.602 12.214 2.567 1.00 52.84 102 ASN A O 1
ATOM 854 N N . PHE A 1 103 ? 7.279 10.596 1.747 1.00 54.03 103 PHE A N 1
ATOM 855 C CA . PHE A 1 103 ? 6.535 10.331 2.984 1.00 54.03 103 PHE A CA 1
ATOM 856 C C . PHE A 1 103 ? 7.226 9.282 3.875 1.00 54.03 103 PHE A C 1
ATOM 858 O O . PHE A 1 103 ? 7.155 9.343 5.098 1.00 54.03 103 PHE A O 1
ATOM 865 N N . MET A 1 104 ? 7.948 8.323 3.286 1.00 55.44 104 MET A N 1
ATOM 866 C CA . MET A 1 104 ? 8.678 7.299 4.048 1.00 55.44 104 MET A CA 1
ATOM 867 C C . MET A 1 104 ? 9.925 7.842 4.756 1.00 55.44 104 MET A C 1
ATOM 869 O O . MET A 1 104 ? 10.265 7.368 5.842 1.00 55.44 104 MET A O 1
ATOM 873 N N . VAL A 1 105 ? 10.595 8.841 4.170 1.00 53.19 105 VAL A N 1
ATOM 874 C CA . VAL A 1 105 ? 11.773 9.478 4.780 1.00 53.19 105 VAL A CA 1
ATOM 875 C C . VAL A 1 105 ? 11.401 10.222 6.071 1.00 53.19 105 VAL A C 1
ATOM 877 O O . VAL A 1 105 ? 12.172 10.168 7.026 1.00 53.19 105 VAL A O 1
ATOM 880 N N . SER A 1 106 ? 10.209 10.827 6.169 1.00 52.75 106 SER A N 1
ATOM 881 C CA . SER A 1 106 ? 9.792 11.538 7.388 1.00 52.75 106 SER A CA 1
ATOM 882 C C . SER A 1 106 ? 9.503 10.592 8.559 1.00 52.75 106 SER A C 1
ATOM 884 O O . SER A 1 106 ? 9.967 10.846 9.662 1.00 52.75 106 SER A O 1
ATOM 886 N N . GLN A 1 107 ? 8.844 9.451 8.325 1.00 50.62 107 GLN A N 1
ATOM 887 C CA . GLN A 1 107 ? 8.488 8.507 9.398 1.00 50.62 107 GLN A CA 1
ATOM 888 C C . GLN A 1 107 ? 9.700 7.758 9.973 1.00 50.62 107 GLN A C 1
ATOM 890 O O . GLN A 1 107 ? 9.777 7.524 11.179 1.00 50.62 107 GLN A O 1
ATOM 895 N N . ASN A 1 108 ? 10.681 7.406 9.131 1.00 54.31 108 ASN A N 1
ATOM 896 C CA . ASN A 1 108 ? 11.942 6.835 9.617 1.00 54.31 108 ASN A CA 1
ATOM 897 C C . ASN A 1 108 ? 12.734 7.860 10.437 1.00 54.31 108 ASN A C 1
ATOM 899 O O . ASN A 1 108 ? 13.296 7.501 11.470 1.00 54.31 108 ASN A O 1
ATOM 903 N N . ILE A 1 109 ? 12.738 9.131 10.022 1.00 55.53 109 ILE A N 1
ATOM 904 C CA . ILE A 1 109 ? 13.353 10.212 10.794 1.00 55.53 109 ILE A CA 1
ATOM 905 C C . ILE A 1 109 ? 12.611 10.406 12.119 1.00 55.53 109 ILE A C 1
ATOM 907 O O . ILE A 1 109 ? 13.269 10.409 13.148 1.00 55.53 109 ILE A O 1
ATOM 911 N N . ASP A 1 110 ? 11.279 10.456 12.151 1.00 58.59 110 ASP A N 1
ATOM 912 C CA . ASP A 1 110 ? 10.509 10.605 13.396 1.00 58.59 110 ASP A CA 1
ATOM 913 C C . ASP A 1 110 ? 10.714 9.431 14.362 1.00 58.59 110 ASP A C 1
ATOM 915 O O . ASP A 1 110 ? 10.883 9.626 15.570 1.00 58.59 110 ASP A O 1
ATOM 919 N N . HIS A 1 111 ? 10.770 8.202 13.841 1.00 56.97 111 HIS A N 1
ATOM 920 C CA . HIS A 1 111 ? 11.078 7.013 14.632 1.00 56.97 111 HIS A CA 1
ATOM 921 C C . HIS A 1 111 ? 12.499 7.063 15.217 1.00 56.97 111 HIS A C 1
ATOM 923 O O . HIS A 1 111 ? 12.701 6.756 16.396 1.00 56.97 111 HIS A O 1
ATOM 929 N N . ILE A 1 112 ? 13.48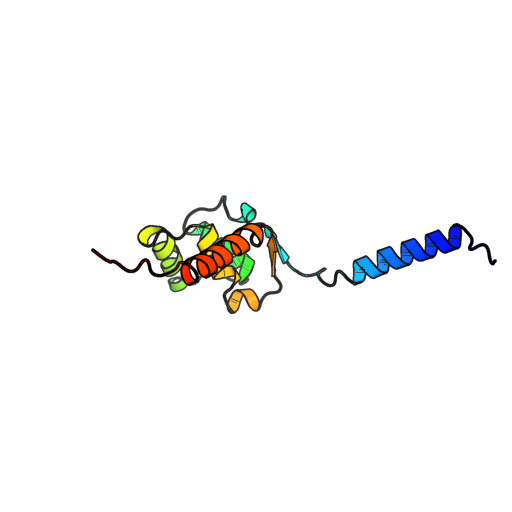5 7.486 14.421 1.00 61.06 112 ILE A N 1
ATOM 930 C CA . ILE A 1 112 ? 14.875 7.668 14.859 1.00 61.06 112 ILE A CA 1
ATOM 931 C C . ILE A 1 112 ? 14.974 8.822 15.874 1.00 61.06 112 ILE A C 1
ATOM 933 O O . ILE A 1 112 ? 15.581 8.661 16.930 1.00 61.06 112 ILE A O 1
ATOM 937 N N . LEU A 1 113 ? 14.318 9.955 15.624 1.00 58.28 113 LEU A N 1
ATOM 938 C CA . LEU A 1 113 ? 14.306 11.124 16.505 1.00 58.28 113 LEU A CA 1
ATOM 939 C C . LEU A 1 113 ? 13.632 10.822 17.848 1.00 58.28 113 LEU A C 1
ATOM 941 O O . LEU A 1 113 ? 14.119 11.265 18.886 1.00 58.28 113 LEU A O 1
ATOM 945 N N . ASN A 1 114 ? 12.560 10.026 17.869 1.00 63.62 114 ASN A N 1
ATOM 946 C CA . ASN A 1 114 ? 11.921 9.600 19.116 1.00 63.62 114 ASN A CA 1
ATOM 947 C C . ASN A 1 114 ? 12.781 8.618 19.924 1.00 63.62 114 ASN A C 1
ATOM 949 O O . ASN A 1 114 ? 12.714 8.643 21.150 1.00 63.62 114 ASN A O 1
ATOM 953 N N . LYS A 1 115 ? 13.630 7.811 19.274 1.00 62.88 115 LYS A N 1
ATOM 954 C CA . LYS A 1 115 ? 14.630 6.971 19.958 1.00 62.88 115 LYS A CA 1
ATOM 955 C C . LYS A 1 115 ? 15.811 7.768 20.520 1.00 62.88 115 LYS A C 1
ATOM 957 O O . LYS A 1 115 ? 16.445 7.310 21.465 1.00 62.88 115 LYS A O 1
ATOM 962 N N . ILE A 1 116 ? 16.110 8.935 19.948 1.00 68.38 116 ILE A N 1
ATOM 963 C CA . ILE A 1 116 ? 17.252 9.779 20.339 1.00 68.38 116 ILE A CA 1
ATOM 964 C C . ILE A 1 116 ? 16.850 10.882 21.337 1.00 68.38 116 ILE A C 1
ATOM 966 O O . ILE A 1 116 ? 17.722 11.447 21.997 1.00 68.38 116 ILE A O 1
ATOM 970 N N . LYS A 1 117 ? 15.552 11.187 21.512 1.00 50.94 117 LYS A N 1
ATOM 971 C CA . LYS A 1 117 ? 15.098 12.143 22.539 1.00 50.94 117 LYS A CA 1
ATOM 972 C C . LYS A 1 117 ? 15.612 11.695 23.917 1.00 50.94 117 LYS A C 1
ATOM 974 O O . LYS A 1 117 ? 15.229 10.621 24.383 1.00 50.94 117 LYS A O 1
ATOM 979 N N . PRO A 1 118 ? 16.459 12.493 24.594 1.00 51.44 118 PRO A N 1
ATOM 980 C CA . PRO A 1 118 ? 16.968 12.114 25.897 1.00 51.44 118 PRO A CA 1
ATOM 981 C C . PRO A 1 118 ? 15.793 12.054 26.869 1.00 51.44 118 PRO A C 1
ATOM 983 O O . PRO A 1 118 ? 14.963 12.967 26.908 1.00 51.44 118 PRO A O 1
ATOM 986 N N . ILE A 1 119 ? 15.739 10.977 27.655 1.00 56.62 119 ILE A N 1
ATOM 987 C CA . ILE A 1 119 ? 14.893 10.856 28.842 1.00 56.62 119 ILE A CA 1
ATOM 988 C C . ILE A 1 119 ? 15.113 12.135 29.652 1.00 56.62 119 ILE A C 1
ATOM 990 O O . ILE A 1 119 ? 16.169 12.307 30.266 1.00 56.62 119 ILE A O 1
ATOM 994 N N . ARG A 1 120 ? 14.148 13.064 29.631 1.00 50.78 120 ARG A N 1
ATOM 995 C CA . ARG A 1 120 ? 14.140 14.167 30.590 1.00 50.78 120 ARG A CA 1
ATOM 996 C C . ARG A 1 120 ? 13.979 13.505 31.948 1.00 50.78 120 ARG A C 1
ATOM 998 O O . ARG A 1 120 ? 12.884 13.076 32.299 1.00 50.78 120 ARG A O 1
ATOM 1005 N N . ARG A 1 121 ? 15.092 13.351 32.670 1.00 44.38 121 ARG A N 1
ATOM 1006 C CA . ARG A 1 121 ? 15.063 12.974 34.077 1.00 44.38 121 ARG A CA 1
ATOM 1007 C C . ARG A 1 121 ? 14.211 14.017 34.779 1.00 44.38 121 ARG A C 1
ATOM 1009 O O . ARG A 1 121 ? 14.557 15.193 34.819 1.00 44.38 121 ARG A O 1
ATOM 1016 N N . SER A 1 122 ? 13.074 13.557 35.273 1.00 48.38 122 SER A N 1
ATOM 1017 C CA . SER A 1 122 ? 12.351 14.186 36.357 1.00 48.38 122 SER A CA 1
ATOM 1018 C C . SER A 1 122 ? 13.319 14.370 37.519 1.00 48.38 122 SER A C 1
ATOM 1020 O O . SER A 1 122 ? 13.730 13.394 38.147 1.00 48.38 122 SER A O 1
ATOM 1022 N N . THR A 1 123 ? 13.674 15.610 37.800 1.00 49.00 123 THR A N 1
ATOM 1023 C CA . THR A 1 123 ? 14.159 16.008 39.116 1.00 49.00 123 THR A CA 1
ATOM 1024 C C . THR A 1 123 ? 13.418 17.280 39.476 1.00 49.00 123 THR A C 1
ATOM 1026 O O . THR A 1 123 ? 13.584 18.292 38.799 1.00 49.00 123 THR A O 1
ATOM 1029 N N . LEU A 1 124 ? 12.502 17.073 40.428 1.00 47.53 124 LEU A N 1
ATOM 1030 C CA . LEU A 1 124 ? 12.026 17.950 41.502 1.00 47.53 124 LEU A CA 1
ATOM 1031 C C . LEU A 1 124 ? 12.472 19.414 41.447 1.00 47.53 124 LEU A C 1
ATOM 1033 O O . LEU A 1 124 ? 13.699 19.651 41.423 1.00 47.53 124 LEU A O 1
#

Sequence (124 aa):
MENISVEEIMSEIKNSIRNNSDNIVDKERILYHIDDFLDYEDEEFIRQIYFSFMKREADADGLECHLSNMESKGASKKDTIRLLYHSEEAKSHNIRMLRLYNFMVSQNIDHILNKIKPIRRSTL

Radius of gyration: 23.16 Å; chains: 1; bounding box: 61×30×78 Å

pLDDT: mean 78.54, std 16.78, range [44.38, 96.56]

Secondary structure (DSSP, 8-state):
-----HHHHHHHHHHHHHHHHHH---TTPEEEEGGGGTT--HHHHHHHHIIIIISSPPPHHHHHHHHHHHHHH---HHHHHHHHHTSHHHHTS-EEEESHHHHHHHHHHHHHHHHHS-------

Foldseek 3Di:
DDDDDPVNVVVVVVVVVVVVVVVPPQPPAAEDELVVQPPDDQQRSQQVLCCRQQVDGDDPVRSVVLSCCVPPVVQDSLNSSVVSCPDPRSVVGRYDYPPNVVVVVVVVVVVVVVVVPDDPPDDD